Protein AF-A0A7J9XZB5-F1 (afdb_monomer)

Mean predicted aligned error: 15.77 Å

Solvent-accessible surface area (backbone atoms only — not comparable to full-atom values): 4461 Å² total; per-residue (Å²): 82,25,69,56,40,32,59,50,36,76,74,41,78,82,39,93,77,58,47,39,82,82,72,80,83,54,25,40,74,75,39,42,90,74,57,53,78,62,72,78,83,79,74,88,70,91,78,73,91,69,78,73,94,74,76,85,87,76,79,92,80,87,84,134

Secondary structure (DSSP, 8-state):
-HHHHHHHHHH-TT-TT-SSSS-SS-TTTTS-TT------------------------------

pLDDT: mean 74.16, std 17.39, range [48.44, 96.0]

Radius of gyration: 25.86 Å; Cα contacts (8 Å, |Δi|>4): 41; chains: 1; bounding box: 32×48×71 Å

Sequence (64 aa):
TQQEAQATYDADPSDPNQLDGDDDGIACEELPPGGAPANGDDDDDDDEEVPAPSRIDTGGGGTA

Structure (mmCIF, N/CA/C/O backbone):
data_AF-A0A7J9XZB5-F1
#
_entry.id   AF-A0A7J9XZB5-F1
#
loop_
_atom_site.group_PDB
_atom_site.id
_atom_site.type_symbol
_atom_site.label_atom_id
_atom_site.label_alt_id
_atom_site.label_comp_id
_atom_site.label_asym_id
_atom_site.label_entity_id
_atom_site.label_seq_id
_atom_site.pdbx_PDB_ins_code
_atom_site.Cartn_x
_atom_site.Cartn_y
_atom_site.Cartn_z
_atom_site.occupancy
_atom_site.B_iso_or_equiv
_atom_site.auth_seq_id
_atom_site.auth_comp_id
_atom_site.auth_asym_id
_atom_site.auth_atom_id
_atom_site.pdbx_PDB_model_num
ATOM 1 N N . THR A 1 1 ? -0.814 6.149 -5.879 1.00 85.56 1 THR A N 1
ATOM 2 C CA . THR A 1 1 ? 0.527 5.508 -5.814 1.00 85.56 1 THR A CA 1
ATOM 3 C C . THR A 1 1 ? 0.442 4.244 -4.966 1.00 85.56 1 THR A C 1
ATOM 5 O O . THR A 1 1 ? -0.561 4.107 -4.279 1.00 85.56 1 THR A O 1
ATOM 8 N N . GLN A 1 2 ? 1.444 3.349 -4.967 1.00 90.94 2 GLN A N 1
ATOM 9 C CA . GLN A 1 2 ? 1.447 2.170 -4.073 1.00 90.94 2 GLN A CA 1
ATOM 10 C C . GLN A 1 2 ? 1.285 2.571 -2.594 1.00 90.94 2 GLN A C 1
ATOM 12 O O . GLN A 1 2 ? 0.453 2.016 -1.890 1.00 90.94 2 GLN A O 1
ATOM 17 N N . GLN A 1 3 ? 1.955 3.643 -2.153 1.00 89.81 3 GLN A N 1
ATOM 18 C CA . GLN A 1 3 ? 1.818 4.136 -0.775 1.00 89.81 3 GLN A CA 1
ATOM 19 C C . GLN A 1 3 ? 0.391 4.572 -0.416 1.00 89.81 3 GLN A C 1
ATOM 21 O O . GLN A 1 3 ? -0.035 4.387 0.720 1.00 89.81 3 GLN A O 1
ATOM 26 N N . GLU A 1 4 ? -0.351 5.170 -1.351 1.00 90.75 4 GLU A N 1
ATOM 27 C CA . GLU A 1 4 ? -1.762 5.511 -1.117 1.00 90.75 4 GLU A CA 1
ATOM 28 C C . GLU A 1 4 ? -2.660 4.272 -1.083 1.00 90.75 4 GLU A C 1
ATOM 30 O O . GLU A 1 4 ? -3.620 4.250 -0.312 1.00 90.75 4 GLU A O 1
ATOM 35 N N . ALA A 1 5 ? -2.353 3.250 -1.890 1.00 91.69 5 ALA A N 1
ATOM 36 C CA . ALA A 1 5 ? -3.066 1.976 -1.852 1.00 91.69 5 ALA A CA 1
ATOM 37 C C . ALA A 1 5 ? -2.872 1.302 -0.487 1.00 91.69 5 ALA A C 1
ATOM 39 O O . ALA A 1 5 ? -3.860 1.006 0.182 1.00 91.69 5 ALA A O 1
ATOM 40 N N . GLN A 1 6 ? -1.625 1.214 -0.009 1.00 94.69 6 GLN A N 1
ATOM 41 C CA . GLN A 1 6 ? -1.321 0.679 1.320 1.00 94.69 6 GLN A CA 1
ATOM 42 C C . GLN A 1 6 ? -2.026 1.466 2.424 1.00 94.69 6 GLN A C 1
ATOM 44 O O . GLN A 1 6 ? -2.671 0.877 3.278 1.00 94.69 6 GLN A O 1
ATOM 49 N N . ALA A 1 7 ? -1.992 2.802 2.380 1.00 94.69 7 ALA A N 1
ATOM 50 C CA . ALA A 1 7 ? -2.684 3.618 3.378 1.00 94.69 7 ALA A CA 1
ATOM 51 C C . ALA A 1 7 ? -4.212 3.407 3.381 1.00 94.69 7 ALA A C 1
ATOM 53 O O . ALA A 1 7 ? -4.854 3.594 4.415 1.00 94.69 7 ALA A O 1
ATOM 54 N N . THR A 1 8 ? -4.799 3.044 2.235 1.00 93.31 8 THR A N 1
ATOM 55 C CA . THR A 1 8 ? -6.231 2.733 2.117 1.00 93.31 8 THR A CA 1
ATOM 56 C C . THR A 1 8 ? -6.541 1.352 2.690 1.00 93.31 8 THR A C 1
ATOM 58 O O . THR A 1 8 ? -7.489 1.226 3.462 1.00 93.31 8 THR A O 1
ATOM 61 N N . TYR A 1 9 ? -5.722 0.350 2.370 1.00 94.75 9 TYR A N 1
ATOM 62 C CA . TYR A 1 9 ? -5.824 -0.997 2.933 1.00 94.75 9 TYR A CA 1
ATOM 63 C C . TYR A 1 9 ? -5.616 -1.001 4.455 1.00 94.75 9 TYR A C 1
ATOM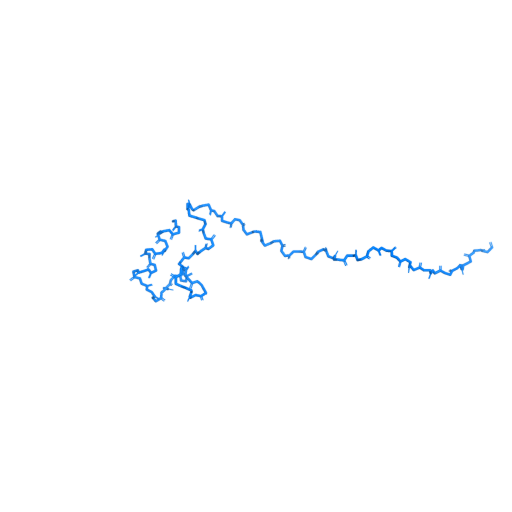 65 O O . TYR A 1 9 ? -6.429 -1.544 5.196 1.00 94.75 9 TYR A O 1
ATOM 73 N N . ASP A 1 10 ? -4.606 -0.285 4.953 1.00 94.44 10 ASP A N 1
ATOM 74 C CA . ASP A 1 10 ? -4.338 -0.154 6.391 1.00 94.44 10 ASP A CA 1
ATOM 75 C C . ASP A 1 10 ? -5.516 0.496 7.147 1.00 94.44 10 ASP A C 1
ATOM 77 O O . ASP A 1 10 ? -5.704 0.263 8.345 1.00 94.44 10 ASP A O 1
ATOM 81 N N . ALA A 1 11 ? -6.306 1.336 6.466 1.00 96.00 11 ALA A N 1
ATOM 82 C CA . ALA A 1 11 ? -7.494 1.970 7.031 1.00 96.00 11 ALA A CA 1
ATOM 83 C C . ALA A 1 11 ? -8.725 1.045 7.037 1.00 96.00 11 ALA A C 1
ATOM 85 O O . ALA A 1 11 ? -9.526 1.127 7.972 1.00 96.00 11 ALA A O 1
ATOM 86 N N . ASP A 1 12 ? -8.877 0.187 6.025 1.00 93.88 12 ASP A N 1
ATOM 87 C CA . ASP A 1 12 ? -9.911 -0.850 5.963 1.00 93.88 12 ASP A CA 1
ATOM 88 C C . ASP A 1 12 ? -9.343 -2.177 5.419 1.00 93.88 12 ASP A C 1
ATOM 90 O O . ASP A 1 12 ? -9.399 -2.428 4.211 1.00 93.88 12 ASP A O 1
ATOM 94 N N . PRO A 1 13 ? -8.858 -3.061 6.315 1.00 92.12 13 PRO A N 1
ATOM 95 C CA . PRO A 1 13 ? -8.276 -4.352 5.942 1.00 92.12 13 PRO A CA 1
ATOM 96 C C . PRO A 1 13 ? -9.317 -5.368 5.464 1.00 92.12 13 PRO A C 1
ATOM 98 O O . PRO A 1 13 ? -8.971 -6.494 5.134 1.00 92.12 13 PRO A O 1
ATOM 101 N N . SER A 1 14 ? -10.608 -5.009 5.465 1.00 94.19 14 SER A N 1
ATOM 102 C CA . SER A 1 14 ? -11.645 -5.815 4.803 1.00 94.19 14 SER A CA 1
ATOM 103 C C . SER A 1 14 ? -11.502 -5.783 3.279 1.00 94.19 14 SER A C 1
ATOM 105 O O . SER A 1 14 ? -12.262 -6.456 2.587 1.00 94.19 14 SER A O 1
ATOM 107 N N . ASP A 1 15 ? -10.602 -4.926 2.792 1.00 90.88 15 ASP A N 1
ATOM 108 C CA . ASP A 1 15 ? -10.238 -4.706 1.407 1.00 90.88 15 ASP A CA 1
ATOM 109 C C . ASP A 1 15 ? -11.432 -4.644 0.436 1.00 90.88 15 ASP A C 1
ATOM 111 O O . ASP A 1 15 ? -11.539 -5.405 -0.530 1.00 90.88 15 ASP A O 1
ATOM 115 N N . PRO A 1 16 ? -12.376 -3.705 0.652 1.00 91.88 16 PRO A N 1
ATOM 116 C CA . PRO A 1 16 ? -13.576 -3.599 -0.178 1.00 91.88 16 PRO A CA 1
ATOM 117 C C . PRO A 1 16 ? -13.278 -3.280 -1.650 1.00 91.88 16 PRO A C 1
ATOM 119 O O . PRO A 1 16 ? -14.170 -3.395 -2.492 1.00 91.88 16 PRO A O 1
ATOM 122 N N . ASN A 1 17 ? -12.053 -2.848 -1.957 1.00 90.94 17 ASN A N 1
ATOM 123 C CA . ASN A 1 17 ? -11.620 -2.506 -3.303 1.00 90.94 17 ASN A CA 1
ATOM 124 C C . ASN A 1 17 ? -10.713 -3.577 -3.932 1.00 90.94 17 ASN A C 1
ATOM 126 O O . ASN A 1 17 ? -10.332 -3.378 -5.083 1.00 90.94 17 ASN A O 1
ATOM 130 N N . GLN A 1 18 ? -10.420 -4.685 -3.235 1.00 92.25 18 GLN A N 1
ATOM 131 C CA . GLN A 1 18 ? -9.475 -5.720 -3.683 1.00 92.25 18 GLN A CA 1
ATOM 132 C C . GLN A 1 18 ? -8.115 -5.112 -4.077 1.00 92.25 18 GLN A C 1
ATOM 134 O O . GLN A 1 18 ? -7.627 -5.309 -5.189 1.00 92.25 18 GLN A O 1
ATOM 139 N N . LEU A 1 19 ? -7.568 -4.267 -3.200 1.00 93.56 19 LEU A N 1
ATOM 140 C CA . LEU A 1 19 ? -6.238 -3.687 -3.322 1.00 93.56 19 LEU A CA 1
ATOM 141 C C . LEU A 1 19 ? -5.134 -4.722 -3.072 1.00 93.56 19 LEU A C 1
ATOM 143 O O . LEU A 1 19 ? -4.066 -4.551 -3.642 1.00 93.56 19 LEU A O 1
ATOM 147 N N . ASP A 1 20 ? -5.380 -5.740 -2.251 1.00 92.25 20 ASP A N 1
ATOM 148 C CA . ASP A 1 20 ? -4.483 -6.846 -1.892 1.00 92.25 20 ASP A CA 1
ATOM 149 C C . ASP A 1 20 ? -5.128 -8.146 -2.403 1.00 92.25 20 ASP A C 1
ATOM 151 O O . ASP A 1 20 ? -5.977 -8.755 -1.755 1.00 92.25 20 ASP A O 1
ATOM 155 N N . GLY A 1 21 ? -4.842 -8.489 -3.660 1.00 90.25 21 GLY A N 1
ATOM 156 C CA . GLY A 1 21 ? -5.569 -9.542 -4.374 1.00 90.25 21 GLY A CA 1
ATOM 157 C C . GLY A 1 21 ? -5.188 -10.961 -3.951 1.00 90.25 21 GLY A C 1
ATOM 158 O O . GLY A 1 21 ? -5.965 -11.894 -4.175 1.00 90.25 21 GLY A O 1
ATO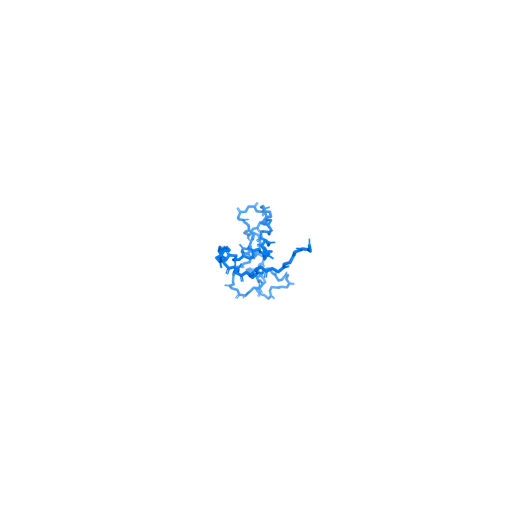M 159 N N . ASP A 1 22 ? -4.000 -11.129 -3.380 1.00 91.25 22 ASP A N 1
ATOM 160 C CA . ASP A 1 22 ? -3.458 -12.392 -2.887 1.00 91.25 22 ASP A CA 1
ATOM 161 C C . ASP A 1 22 ? -3.450 -12.495 -1.350 1.00 91.25 22 ASP A C 1
ATOM 163 O O . ASP A 1 22 ? -3.074 -13.546 -0.816 1.00 91.25 22 ASP A O 1
ATOM 167 N N . ASP A 1 23 ? -3.969 -11.473 -0.659 1.00 91.19 23 ASP A N 1
ATOM 168 C CA . ASP A 1 23 ? -4.089 -11.376 0.799 1.00 91.19 23 ASP A CA 1
ATOM 169 C C . ASP A 1 23 ? -2.722 -11.523 1.510 1.00 91.19 23 ASP A C 1
ATOM 171 O O . ASP A 1 23 ? -2.613 -12.152 2.576 1.00 91.19 23 ASP A O 1
ATOM 175 N N . ASP A 1 24 ? -1.654 -10.974 0.921 1.00 92.31 24 ASP A N 1
ATOM 176 C CA . ASP A 1 24 ? -0.292 -11.036 1.467 1.00 92.31 24 ASP A CA 1
ATOM 177 C C . ASP A 1 24 ? 0.015 -9.892 2.462 1.00 92.31 24 ASP A C 1
ATOM 179 O O . ASP A 1 24 ? 1.003 -9.941 3.213 1.00 92.31 24 ASP A O 1
ATOM 183 N N . GLY A 1 25 ? -0.889 -8.908 2.545 1.00 91.62 25 GLY A N 1
ATOM 184 C CA . GLY A 1 25 ? -0.807 -7.726 3.396 1.00 91.62 25 GLY A CA 1
ATOM 185 C C . GLY A 1 25 ? -0.169 -6.506 2.728 1.00 91.62 25 GLY A C 1
ATOM 186 O O . GLY A 1 25 ? 0.026 -5.481 3.399 1.00 91.62 25 GLY A O 1
ATOM 187 N N . ILE A 1 26 ? 0.175 -6.591 1.444 1.00 91.75 26 ILE A N 1
ATOM 188 C CA . ILE A 1 26 ? 0.751 -5.514 0.648 1.00 91.75 26 ILE A CA 1
ATOM 189 C C . ILE A 1 26 ? -0.260 -5.111 -0.420 1.00 91.75 26 ILE A C 1
ATOM 191 O O . ILE A 1 26 ? -0.582 -5.848 -1.332 1.00 91.75 26 ILE A O 1
ATOM 195 N N . ALA A 1 27 ? -0.748 -3.878 -0.344 1.00 93.56 27 ALA A N 1
ATOM 196 C CA . ALA A 1 27 ? -1.727 -3.403 -1.307 1.00 93.56 27 ALA A CA 1
ATOM 197 C C . ALA A 1 27 ? -1.066 -2.972 -2.625 1.00 93.56 27 ALA A C 1
ATOM 199 O O . ALA A 1 27 ? -0.223 -2.063 -2.648 1.00 93.56 27 ALA A O 1
ATOM 200 N N . CY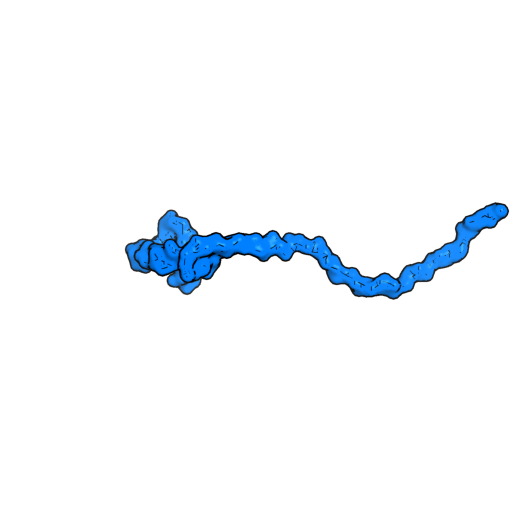S A 1 28 ? -1.565 -3.524 -3.730 1.00 91.94 28 CYS A N 1
ATOM 201 C CA . CYS A 1 28 ? -1.197 -3.204 -5.102 1.00 91.94 28 CYS A CA 1
ATOM 202 C C . CYS A 1 28 ? 0.319 -3.300 -5.325 1.00 91.94 28 CYS A C 1
ATOM 204 O O . CYS A 1 28 ? 0.932 -2.357 -5.838 1.00 91.94 28 CYS A O 1
ATOM 206 N N . GLU A 1 29 ? 0.927 -4.413 -4.923 1.00 85.94 29 GLU A N 1
ATOM 207 C CA . GLU A 1 29 ? 2.362 -4.688 -5.015 1.00 85.94 29 GLU A CA 1
ATOM 208 C C . GLU A 1 29 ? 2.895 -4.684 -6.457 1.00 85.94 29 GLU A C 1
ATOM 210 O O . GLU A 1 29 ? 4.050 -4.316 -6.679 1.00 85.94 29 GLU A O 1
ATOM 215 N N . GLU A 1 30 ? 2.030 -4.952 -7.439 1.00 83.00 30 GLU A N 1
ATOM 216 C CA . GLU A 1 30 ? 2.327 -4.833 -8.874 1.00 83.00 30 GLU A CA 1
ATOM 217 C C . GLU A 1 30 ? 2.475 -3.366 -9.338 1.00 83.00 30 GLU A C 1
ATOM 219 O O . GLU A 1 30 ? 3.050 -3.071 -10.389 1.00 83.00 30 GLU A O 1
ATOM 224 N N . LEU A 1 31 ? 1.981 -2.387 -8.564 1.00 81.88 31 LEU A N 1
ATOM 225 C CA . LEU A 1 31 ? 2.180 -0.980 -8.901 1.00 81.88 31 LEU A CA 1
ATOM 226 C C . LEU A 1 31 ? 3.601 -0.546 -8.523 1.00 81.88 31 LEU A C 1
ATOM 228 O O . LEU A 1 31 ? 3.957 -0.536 -7.341 1.00 81.88 31 LEU A O 1
ATOM 232 N N . PRO A 1 32 ? 4.407 -0.033 -9.469 1.00 76.12 32 PRO A N 1
ATOM 233 C CA . PRO A 1 32 ? 5.702 0.516 -9.127 1.00 76.12 32 PRO A CA 1
ATOM 234 C C . PRO A 1 32 ? 5.538 1.696 -8.156 1.00 76.12 32 PRO A C 1
ATOM 236 O O . PRO A 1 32 ? 4.584 2.489 -8.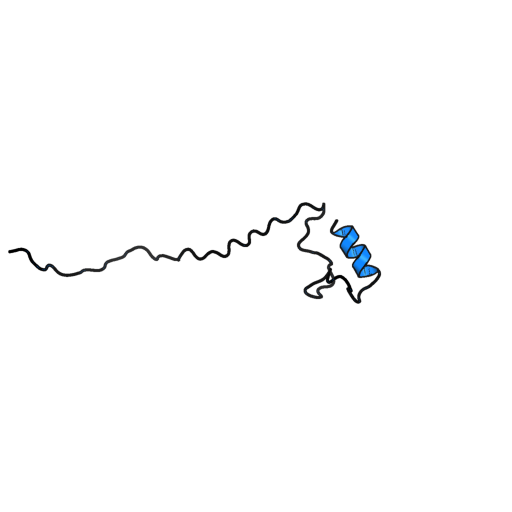271 1.00 76.12 32 PRO A O 1
ATOM 239 N N . PRO A 1 33 ? 6.486 1.864 -7.214 1.00 66.00 33 PRO A N 1
ATOM 240 C CA . PRO A 1 33 ? 6.469 2.936 -6.226 1.00 66.00 33 PRO A CA 1
ATOM 241 C C . PRO A 1 33 ? 6.643 4.288 -6.935 1.00 66.00 33 PRO A C 1
ATOM 243 O O . PRO A 1 33 ? 7.749 4.780 -7.137 1.00 66.00 33 PRO A O 1
ATOM 246 N N . GLY A 1 34 ? 5.533 4.864 -7.398 1.00 63.88 34 GLY A N 1
ATOM 247 C CA . GLY A 1 34 ? 5.526 6.050 -8.259 1.00 63.88 34 GLY A CA 1
ATOM 248 C C . GLY A 1 34 ? 4.384 6.120 -9.277 1.00 63.88 34 GLY A C 1
ATOM 249 O O . GLY A 1 34 ? 4.181 7.180 -9.858 1.00 63.88 34 GLY A O 1
ATOM 250 N N . GLY A 1 35 ? 3.598 5.052 -9.462 1.00 58.19 35 GLY A N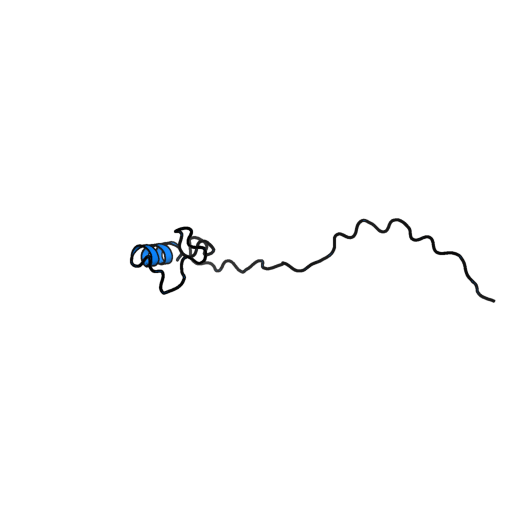 1
ATOM 251 C CA . GLY A 1 35 ? 2.396 5.091 -10.307 1.00 58.19 35 GLY A CA 1
ATOM 252 C C . GLY A 1 35 ? 2.667 5.108 -11.814 1.00 58.19 35 GLY A C 1
ATOM 253 O O . GLY A 1 35 ? 1.853 5.634 -12.570 1.00 58.19 35 GLY A O 1
ATOM 254 N N . ALA A 1 36 ? 3.790 4.547 -12.265 1.00 53.62 36 ALA A N 1
ATOM 255 C CA . ALA A 1 36 ? 3.850 4.078 -13.646 1.00 53.62 36 ALA A CA 1
ATOM 256 C C . ALA A 1 36 ? 2.971 2.818 -13.748 1.00 53.62 36 ALA A C 1
ATOM 258 O O . ALA A 1 36 ? 2.982 2.022 -12.821 1.00 53.62 36 ALA A O 1
ATOM 259 N N . PRO A 1 37 ? 2.174 2.604 -14.797 1.00 50.09 37 PRO A N 1
ATOM 260 C CA . PRO A 1 37 ? 1.626 1.275 -15.017 1.00 50.09 37 PRO A CA 1
ATOM 261 C C . PRO A 1 37 ? 2.816 0.334 -15.241 1.00 50.09 37 PRO A C 1
ATOM 263 O O . PRO A 1 37 ? 3.649 0.604 -16.113 1.00 50.09 37 PRO A O 1
ATOM 266 N N . ALA A 1 38 ? 2.923 -0.733 -14.447 1.00 56.88 38 ALA A N 1
ATOM 267 C CA . ALA A 1 38 ? 3.557 -1.942 -14.944 1.00 56.88 38 ALA A CA 1
ATOM 268 C C . ALA A 1 38 ? 2.714 -2.323 -16.164 1.00 56.88 38 ALA A C 1
ATOM 270 O O . ALA A 1 38 ? 1.557 -2.722 -16.045 1.00 56.88 38 ALA A O 1
ATOM 271 N N . ASN A 1 39 ? 3.211 -1.986 -17.355 1.00 48.44 39 ASN A N 1
ATOM 272 C CA . ASN A 1 39 ? 2.658 -2.567 -18.562 1.00 48.44 39 ASN A CA 1
ATOM 273 C C . ASN A 1 39 ? 2.884 -4.058 -18.363 1.00 48.44 39 ASN A C 1
ATOM 275 O O . ASN A 1 39 ? 4.031 -4.448 -18.165 1.00 48.44 39 ASN A O 1
ATOM 279 N N . GLY A 1 40 ? 1.802 -4.829 -18.292 1.00 54.81 40 GLY A N 1
ATOM 280 C CA . GLY A 1 40 ? 1.903 -6.272 -18.225 1.00 54.81 40 GLY A CA 1
ATOM 281 C C . GLY A 1 40 ? 2.755 -6.738 -19.394 1.00 54.81 40 GLY A C 1
ATOM 282 O O . GLY A 1 40 ? 2.313 -6.672 -20.539 1.00 54.81 40 GLY A O 1
ATOM 283 N N . ASP A 1 41 ? 3.965 -7.192 -19.093 1.00 50.97 41 ASP A N 1
ATOM 284 C CA . ASP A 1 41 ? 4.663 -8.194 -19.887 1.00 50.97 41 ASP A CA 1
ATOM 285 C C . ASP A 1 41 ? 3.984 -9.548 -19.580 1.00 50.97 41 ASP A C 1
ATOM 287 O O . ASP A 1 41 ? 4.600 -10.491 -19.090 1.00 50.97 41 ASP A O 1
ATOM 291 N N . ASP A 1 42 ? 2.673 -9.621 -19.847 1.00 53.19 42 ASP A N 1
ATOM 292 C CA . ASP A 1 42 ? 1.985 -10.857 -20.217 1.00 53.19 42 ASP A CA 1
ATOM 293 C C . ASP A 1 42 ? 2.402 -11.160 -21.668 1.00 53.19 42 ASP A C 1
ATOM 295 O O . ASP A 1 42 ? 1.619 -11.028 -22.606 1.00 53.19 42 ASP A O 1
ATOM 299 N N . ASP A 1 43 ? 3.671 -11.516 -21.861 1.00 51.38 43 ASP A N 1
ATOM 300 C CA . ASP A 1 43 ? 4.129 -12.262 -23.035 1.00 51.38 43 ASP A CA 1
ATOM 301 C C . ASP A 1 43 ? 4.355 -13.715 -22.590 1.00 51.38 43 ASP A C 1
ATOM 303 O O . ASP A 1 43 ? 5.464 -14.250 -22.594 1.00 51.38 43 ASP A O 1
ATOM 307 N N . ASP A 1 44 ? 3.259 -14.347 -22.167 1.00 55.44 44 ASP A N 1
ATOM 308 C CA . ASP A 1 44 ? 3.079 -15.796 -22.242 1.00 55.44 44 ASP A CA 1
ATOM 309 C C . ASP A 1 44 ? 2.484 -16.088 -23.638 1.00 55.44 44 ASP A C 1
ATOM 311 O O . ASP A 1 44 ? 1.284 -16.308 -23.800 1.00 55.44 44 ASP A O 1
ATOM 315 N N . ASP A 1 45 ? 3.320 -15.989 -24.680 1.00 50.66 45 ASP A N 1
ATOM 316 C CA . ASP A 1 45 ? 3.032 -16.521 -26.020 1.00 50.66 45 ASP A CA 1
ATOM 317 C C . ASP A 1 45 ? 4.164 -17.493 -26.396 1.00 50.66 45 ASP A C 1
ATOM 319 O O . ASP A 1 45 ? 5.249 -17.123 -26.845 1.00 50.66 45 ASP A O 1
ATOM 323 N N . ASP A 1 46 ? 3.919 -18.752 -26.042 1.00 57.44 46 ASP A N 1
ATOM 324 C CA . ASP A 1 46 ? 4.315 -19.987 -26.723 1.00 57.44 46 ASP A CA 1
ATOM 325 C C . ASP A 1 46 ? 5.064 -19.795 -28.073 1.00 57.44 46 ASP A C 1
ATOM 327 O O . ASP A 1 46 ? 4.453 -19.695 -29.133 1.00 57.44 46 ASP A O 1
ATOM 331 N N . ASP A 1 47 ? 6.404 -19.818 -28.063 1.00 48.59 47 ASP A 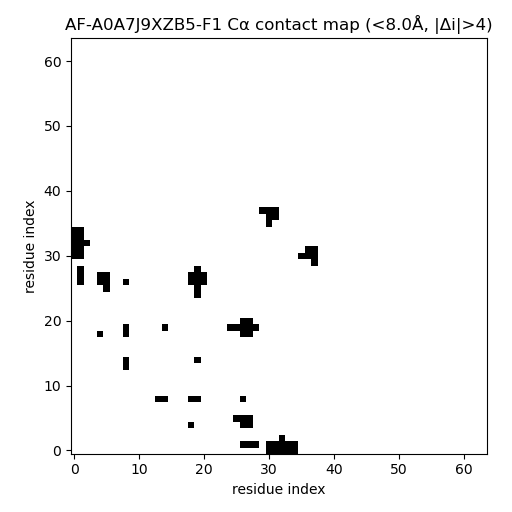N 1
ATOM 332 C CA . ASP A 1 47 ? 7.213 -20.177 -29.244 1.00 48.59 47 ASP A CA 1
ATOM 333 C C . ASP A 1 47 ? 8.304 -21.172 -28.823 1.00 48.59 47 ASP A C 1
ATOM 335 O O . ASP A 1 47 ? 9.458 -20.841 -28.551 1.00 48.59 47 ASP A O 1
ATOM 339 N N . GLU A 1 48 ? 7.846 -22.415 -28.671 1.00 61.66 48 GLU A N 1
ATOM 340 C CA . GLU A 1 48 ? 8.534 -23.653 -29.032 1.00 61.66 48 GLU A CA 1
ATOM 341 C C . GLU A 1 48 ? 10.051 -23.701 -28.775 1.00 61.66 48 GLU A C 1
ATOM 343 O O . GLU A 1 48 ? 10.897 -23.275 -29.570 1.00 61.66 48 GLU A O 1
ATOM 348 N N . GLU A 1 49 ? 10.412 -24.436 -27.722 1.00 62.88 49 GLU A N 1
ATOM 349 C CA . GLU A 1 49 ? 11.649 -25.204 -27.712 1.00 62.88 49 GLU A CA 1
ATOM 350 C C . GLU A 1 49 ? 11.655 -26.134 -28.942 1.00 62.88 49 GLU A C 1
ATOM 352 O O . GLU A 1 49 ? 11.206 -27.275 -28.885 1.00 62.88 49 GLU A O 1
ATOM 357 N N . VAL A 1 50 ? 12.177 -25.663 -30.076 1.00 57.91 50 VAL A N 1
ATOM 358 C CA . VAL A 1 50 ? 12.614 -26.541 -31.160 1.00 57.91 50 VAL A CA 1
ATOM 359 C C . VAL A 1 50 ? 14.008 -27.062 -30.803 1.00 57.91 50 VAL A C 1
ATOM 361 O O . VAL A 1 50 ? 15.005 -26.370 -31.046 1.00 57.91 50 VAL A O 1
ATOM 364 N N . PRO A 1 51 ? 14.173 -28.290 -30.264 1.00 57.53 51 PRO A N 1
ATOM 365 C CA . PRO A 1 51 ? 15.470 -28.931 -30.350 1.00 57.53 51 PRO A CA 1
ATOM 366 C C . PRO A 1 51 ? 15.800 -29.059 -31.841 1.00 57.53 51 PRO A C 1
ATOM 368 O O . PRO A 1 51 ? 15.009 -29.576 -32.6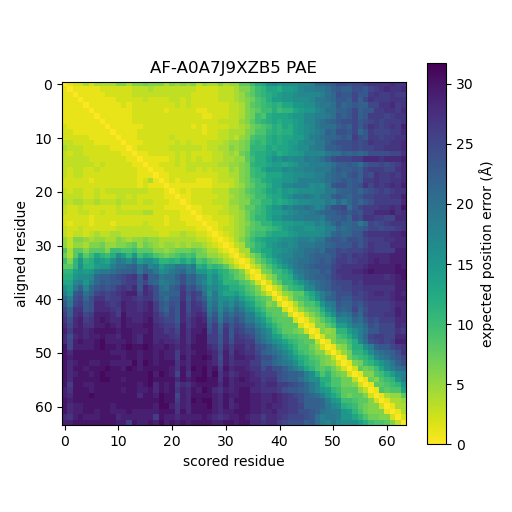28 1.00 57.53 51 PRO A O 1
ATOM 371 N N . ALA A 1 52 ? 16.958 -28.512 -32.218 1.00 62.16 52 ALA A N 1
ATOM 372 C CA . ALA A 1 52 ? 17.521 -28.448 -33.567 1.00 62.16 52 ALA A CA 1
ATOM 373 C C . ALA A 1 52 ? 17.051 -29.575 -34.511 1.00 62.16 52 ALA A C 1
ATOM 375 O O . ALA A 1 52 ? 17.051 -30.734 -34.085 1.00 62.16 52 ALA A O 1
ATOM 376 N N . PRO A 1 53 ? 16.766 -29.314 -35.808 1.00 51.78 53 PRO A N 1
ATOM 377 C CA . PRO A 1 53 ? 16.316 -30.359 -36.721 1.00 51.78 53 PRO A CA 1
ATOM 378 C C . PRO A 1 53 ? 17.456 -31.345 -37.008 1.00 51.78 53 PRO A C 1
ATOM 380 O O . PRO A 1 53 ? 18.197 -31.246 -37.986 1.00 51.78 53 PRO A O 1
ATOM 383 N N . SER A 1 54 ? 17.592 -32.337 -36.136 1.00 56.41 54 SER A N 1
ATOM 384 C CA . SER A 1 54 ? 18.395 -33.522 -36.358 1.00 56.41 54 SER A CA 1
ATOM 385 C C . SER A 1 54 ? 17.518 -34.542 -37.065 1.00 56.41 54 SER A C 1
ATOM 387 O O . SER A 1 54 ? 16.717 -35.215 -36.432 1.00 56.41 54 SER A O 1
ATOM 389 N N . ARG A 1 55 ? 17.736 -34.670 -38.379 1.00 63.09 55 ARG A N 1
ATOM 390 C CA . ARG A 1 55 ? 17.424 -35.851 -39.201 1.00 63.09 55 ARG A CA 1
ATOM 391 C C . ARG A 1 55 ? 15.994 -36.397 -39.093 1.00 63.09 55 ARG A C 1
ATOM 393 O O . ARG A 1 55 ? 15.719 -37.267 -38.274 1.00 63.09 55 ARG A O 1
ATOM 400 N N . ILE A 1 56 ? 15.186 -36.101 -40.111 1.00 62.28 56 ILE A N 1
ATOM 401 C CA . ILE A 1 56 ? 14.386 -37.168 -40.717 1.00 62.28 56 ILE A CA 1
ATOM 402 C C . ILE A 1 56 ? 15.000 -37.526 -42.075 1.00 62.28 56 ILE A C 1
ATOM 40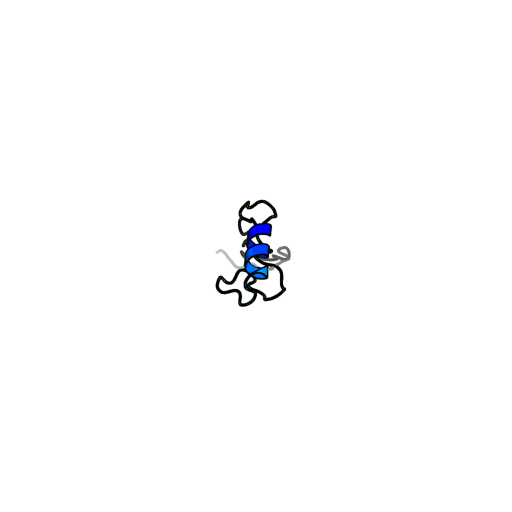4 O O . ILE A 1 56 ? 15.044 -36.745 -43.023 1.00 62.28 56 ILE A O 1
ATOM 408 N N . ASP A 1 57 ? 15.577 -38.719 -42.090 1.00 64.06 57 ASP A N 1
ATOM 409 C CA . ASP A 1 57 ? 15.852 -39.528 -43.261 1.00 64.06 57 ASP A CA 1
ATOM 410 C C . ASP A 1 57 ? 14.492 -39.959 -43.829 1.00 64.06 57 ASP A C 1
ATOM 412 O O . ASP A 1 57 ? 13.697 -40.603 -43.147 1.00 64.06 57 ASP A O 1
ATOM 416 N N . THR A 1 58 ? 14.156 -39.543 -45.046 1.00 62.69 58 THR A N 1
ATOM 417 C CA . THR A 1 58 ? 13.042 -40.142 -45.787 1.00 62.69 58 THR A CA 1
ATOM 418 C C . THR A 1 58 ? 13.491 -40.360 -47.217 1.00 62.69 58 THR A C 1
ATOM 420 O O . THR A 1 58 ? 13.430 -39.476 -48.065 1.00 62.69 58 THR A O 1
ATOM 423 N N . GLY A 1 59 ? 14.040 -41.561 -47.408 1.00 58.50 59 GLY A N 1
ATOM 424 C CA . GLY A 1 59 ? 13.737 -42.484 -48.498 1.00 58.50 59 GLY A CA 1
ATOM 425 C C . GLY A 1 59 ? 13.456 -41.885 -49.872 1.00 58.50 59 GLY A C 1
ATOM 426 O O . GLY A 1 59 ? 12.407 -41.294 -50.116 1.00 58.50 59 GLY A O 1
ATOM 427 N N . GLY A 1 60 ? 14.365 -42.166 -50.807 1.00 64.19 60 GLY A N 1
ATOM 428 C CA . GLY A 1 60 ? 14.158 -41.935 -52.229 1.00 64.19 60 GLY A CA 1
ATOM 429 C C . GLY A 1 60 ? 12.899 -42.622 -52.765 1.00 64.19 60 GLY A C 1
ATOM 430 O O . GLY A 1 60 ? 12.572 -43.750 -52.401 1.00 64.19 60 GLY A O 1
ATOM 431 N N . GLY A 1 61 ? 12.221 -41.933 -53.678 1.00 63.59 61 GLY A N 1
ATOM 432 C CA . GLY A 1 61 ? 11.013 -42.436 -54.312 1.00 63.59 61 GLY A CA 1
ATOM 433 C C . GLY A 1 61 ? 10.585 -41.602 -55.514 1.00 63.59 61 GLY A C 1
ATOM 434 O O . GLY A 1 61 ? 9.660 -40.813 -55.405 1.00 63.59 61 GLY A O 1
ATOM 435 N N . GLY A 1 62 ? 11.236 -41.845 -56.658 1.00 58.75 62 GLY A N 1
ATOM 436 C CA . GLY A 1 62 ? 10.623 -41.761 -57.989 1.00 58.75 62 GLY A CA 1
ATOM 437 C C . GLY A 1 62 ? 10.605 -40.404 -58.701 1.00 58.75 62 GLY A C 1
ATOM 438 O O . GLY A 1 62 ? 10.085 -39.426 -58.192 1.00 58.75 62 GLY A O 1
ATOM 439 N N . THR A 1 63 ? 11.070 -40.393 -59.951 1.00 53.31 63 THR A N 1
ATOM 440 C CA . THR A 1 63 ? 10.289 -39.913 -61.107 1.00 53.31 63 THR A CA 1
ATOM 441 C C . THR A 1 63 ? 10.739 -40.688 -62.354 1.00 53.31 63 THR A C 1
ATOM 443 O O . THR A 1 63 ? 11.831 -41.257 -62.364 1.00 53.31 63 THR A O 1
ATOM 446 N N . ALA A 1 64 ? 9.807 -40.823 -63.298 1.00 56.69 64 ALA A N 1
ATOM 447 C CA . ALA A 1 64 ? 9.746 -41.799 -64.388 1.00 56.69 64 ALA A CA 1
ATOM 448 C C . ALA A 1 64 ? 10.754 -41.598 -65.531 1.00 56.69 64 ALA A C 1
ATOM 450 O O . ALA A 1 64 ? 11.204 -40.450 -65.736 1.00 56.69 64 ALA A O 1
#

Foldseek 3Di:
DQVVQLVVCVVPVVPPPCQPVPSPSRGVPCAPPPGDHPPPPPPPDDD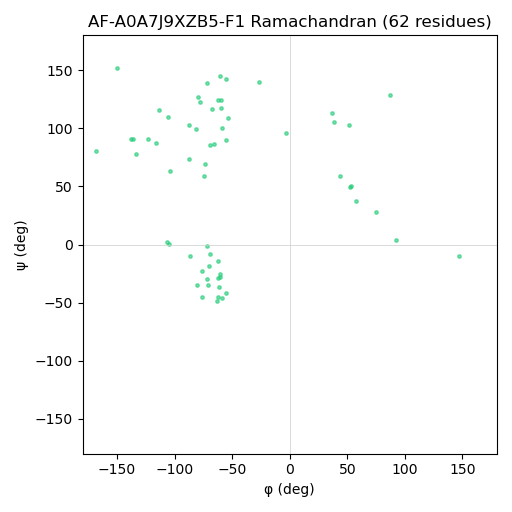DPDPPPDDDDDDDDDDD